Protein AF-A0A536Y5K7-F1 (afdb_monomer_lite)

Sequence (126 aa):
MNHGKPYFFKYVTMEGLQNITSNLSRKWSCPLAFNDPFDAQFDLGFPFTFEAFAPAFLDEQEKMVFDDQEPSCDPSHPLFRLMMLTRQTRHQRSREEFRQFFRSVEVQAIPNLKKAQEIASQTWTD

pLDDT: mean 77.51, std 15.61, range [37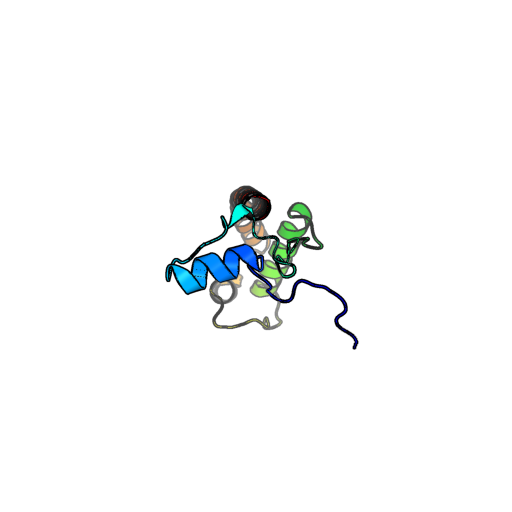.69, 95.44]

Secondary structure (DSSP, 8-state):
-----S---TT--HHHHHHHHHHT---PPPGGG---TT--------SS-HHHHHHHHHHHHHHHHHSSSPP-S-TT-HHHHHHHHHHHTGGGS-HHHHHHHHHHHHHHHHHHHHHHHHHHHHTT--

Foldseek 3Di:
DDPPDPDDDPADDPVRVCVCVVVVDDDDDDPVVDPPPPLPPPDPPDVDDLVRVLVVVLVVLLCCQPPPDPDDDDPVDPVSVVSVVNNVCVVVDDSVRSSVVSVVVSVVVSVVVVVVSVVVNVVSPD

Radius of gyration: 26.65 Å; chains: 1; bounding box: 63×36×66 Å

Structure (mmCIF, N/CA/C/O backbone):
data_AF-A0A536Y5K7-F1
#
_entry.id   AF-A0A536Y5K7-F1
#
loop_
_atom_site.group_PDB
_atom_site.id
_atom_site.type_symbol
_atom_site.label_atom_id
_atom_site.label_alt_id
_atom_site.label_comp_id
_atom_site.label_asym_id
_atom_site.label_entity_id
_atom_site.label_seq_id
_atom_site.pdbx_PDB_ins_code
_atom_site.Cartn_x
_atom_site.Cartn_y
_atom_site.Cartn_z
_atom_site.occupancy
_atom_site.B_iso_or_equiv
_atom_site.auth_seq_id
_atom_site.auth_comp_id
_atom_site.auth_asym_id
_atom_site.auth_atom_id
_atom_site.pdbx_PDB_model_num
ATOM 1 N N . MET A 1 1 ? 11.244 -23.699 -42.584 1.00 42.12 1 MET A N 1
ATOM 2 C CA . MET A 1 1 ? 11.753 -22.348 -42.262 1.00 42.12 1 MET A CA 1
ATOM 3 C C . MET A 1 1 ? 13.155 -22.237 -42.826 1.00 42.12 1 MET A C 1
ATOM 5 O O . MET A 1 1 ? 14.035 -22.951 -42.374 1.00 42.12 1 MET A O 1
ATOM 9 N N . ASN A 1 2 ? 13.331 -21.452 -43.887 1.00 37.69 2 ASN A N 1
ATOM 10 C CA . ASN A 1 2 ? 14.611 -21.314 -44.577 1.00 37.69 2 ASN A CA 1
ATOM 11 C C . ASN A 1 2 ? 15.344 -20.098 -43.983 1.00 37.69 2 ASN A C 1
ATOM 13 O O . ASN A 1 2 ? 14.905 -18.964 -44.170 1.00 37.69 2 ASN A O 1
ATOM 17 N N . HIS A 1 3 ? 16.396 -20.326 -43.194 1.00 43.97 3 HIS A N 1
ATOM 18 C CA . HIS A 1 3 ? 17.145 -19.274 -42.495 1.00 43.97 3 HIS A CA 1
ATOM 19 C C . HIS A 1 3 ? 18.200 -18.640 -43.417 1.00 43.97 3 HIS A C 1
ATOM 21 O O . HIS A 1 3 ? 19.397 -18.744 -43.178 1.00 43.97 3 HIS A O 1
ATOM 27 N N . GLY A 1 4 ? 17.753 -17.975 -44.486 1.00 46.47 4 GLY A N 1
ATOM 28 C CA . GLY A 1 4 ? 18.598 -17.285 -45.472 1.00 46.47 4 GLY A CA 1
ATOM 29 C C . GLY A 1 4 ? 19.240 -15.983 -44.972 1.00 46.47 4 GLY A C 1
ATOM 30 O O . GLY A 1 4 ? 19.212 -14.982 -45.681 1.00 46.47 4 GLY A O 1
ATOM 31 N N . LYS A 1 5 ? 19.786 -15.964 -43.750 1.00 53.97 5 LYS A N 1
ATOM 32 C CA . LYS A 1 5 ? 20.625 -14.863 -43.255 1.00 53.97 5 LYS A CA 1
ATOM 33 C C . LYS A 1 5 ? 22.065 -15.369 -43.114 1.00 53.97 5 LYS A C 1
ATOM 35 O O . LYS A 1 5 ? 22.259 -16.410 -42.495 1.00 53.97 5 LYS A O 1
ATOM 40 N N . PRO A 1 6 ? 23.081 -14.640 -43.609 1.00 52.00 6 PRO A N 1
ATOM 41 C CA . PRO A 1 6 ? 24.487 -15.043 -43.486 1.00 52.00 6 PRO A CA 1
ATOM 42 C C . PRO A 1 6 ? 25.038 -14.936 -42.050 1.00 52.00 6 PRO A C 1
ATOM 44 O O . PRO A 1 6 ? 26.213 -15.202 -41.816 1.00 52.00 6 PRO A O 1
ATOM 47 N N . TYR A 1 7 ? 24.204 -14.552 -41.079 1.00 52.38 7 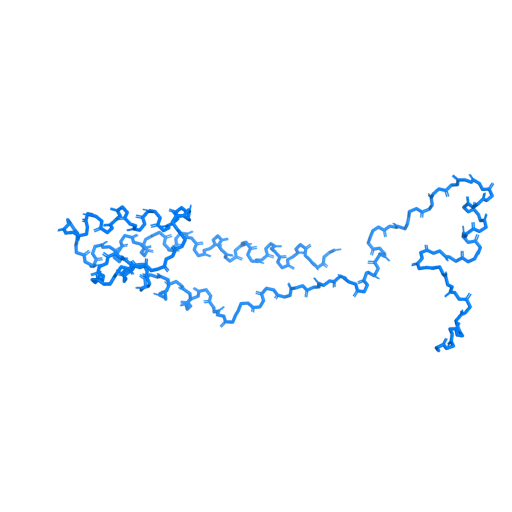TYR A N 1
ATOM 48 C CA . TYR A 1 7 ? 24.575 -14.364 -39.682 1.00 52.38 7 TYR A CA 1
ATOM 49 C C . TYR A 1 7 ? 23.691 -15.262 -38.815 1.00 52.38 7 TYR A C 1
ATOM 51 O O . TYR A 1 7 ? 22.488 -15.024 -38.694 1.00 52.38 7 TYR A O 1
ATOM 59 N N . PHE A 1 8 ? 24.290 -16.289 -38.213 1.00 50.16 8 PHE A N 1
ATOM 60 C CA . PHE A 1 8 ? 23.639 -17.139 -37.213 1.00 50.16 8 PHE A CA 1
ATOM 61 C C . PHE A 1 8 ? 24.455 -17.198 -35.921 1.00 50.16 8 PHE A C 1
ATOM 63 O O . PHE A 1 8 ? 24.677 -18.253 -35.340 1.00 50.16 8 PHE A O 1
ATOM 70 N N . PHE A 1 9 ? 24.905 -16.039 -35.450 1.00 53.25 9 PHE A N 1
ATOM 71 C CA . PHE A 1 9 ? 25.454 -15.914 -34.110 1.00 53.25 9 PHE A CA 1
ATOM 72 C C . PHE A 1 9 ? 24.786 -14.714 -33.472 1.00 53.25 9 PHE A C 1
ATOM 74 O O . PHE A 1 9 ? 25.038 -13.574 -33.848 1.00 53.25 9 PHE A O 1
ATOM 81 N N . LYS A 1 10 ? 23.908 -14.991 -32.509 1.00 59.44 10 LYS A N 1
ATOM 82 C CA . LYS A 1 10 ? 23.108 -14.002 -31.778 1.00 59.44 10 LYS A CA 1
ATOM 83 C C . LYS A 1 10 ? 23.966 -12.903 -31.108 1.00 59.44 10 LYS A C 1
ATOM 85 O O . LYS A 1 10 ? 23.413 -11.910 -30.662 1.00 59.44 10 LYS A O 1
ATOM 90 N N . TYR A 1 11 ? 25.299 -13.058 -31.076 1.00 62.47 11 TYR A N 1
ATOM 91 C CA . TYR A 1 11 ? 26.206 -12.246 -30.265 1.00 62.47 11 TYR A CA 1
ATOM 92 C C . TYR A 1 11 ? 27.565 -11.876 -30.906 1.00 62.47 11 TYR A C 1
ATOM 94 O O . TYR A 1 11 ? 28.350 -11.198 -30.250 1.00 62.47 11 TYR A O 1
ATOM 102 N N . VAL A 1 12 ? 27.901 -12.291 -32.144 1.00 66.12 12 VAL A N 1
ATOM 103 C CA . VAL A 1 12 ? 29.209 -11.941 -32.756 1.00 66.12 12 VAL A CA 1
ATOM 104 C C . VAL A 1 12 ? 29.231 -12.090 -34.290 1.00 66.12 12 VAL A C 1
ATOM 106 O O . VAL A 1 12 ? 28.566 -12.958 -34.843 1.00 66.12 12 VAL A O 1
ATOM 109 N N . THR A 1 13 ? 29.999 -11.260 -35.005 1.00 74.31 13 THR A N 1
ATOM 110 C CA . THR A 1 13 ? 30.266 -11.451 -36.447 1.00 74.31 13 THR A CA 1
ATOM 111 C C . THR A 1 13 ? 31.181 -12.661 -36.687 1.00 74.31 13 THR A C 1
ATOM 113 O O . THR A 1 13 ? 31.880 -13.096 -35.776 1.00 74.31 13 THR A O 1
ATOM 116 N N . MET A 1 14 ? 31.234 -13.200 -37.912 1.00 75.62 14 MET A N 1
ATOM 117 C CA . MET A 1 14 ? 32.130 -14.326 -38.244 1.00 75.62 14 MET A CA 1
ATOM 118 C C . MET A 1 14 ? 33.606 -14.000 -37.962 1.00 75.62 14 MET A C 1
ATOM 120 O O . MET A 1 14 ? 34.319 -14.799 -37.364 1.00 75.62 14 MET A O 1
ATOM 124 N N . GLU A 1 15 ? 34.043 -12.795 -38.327 1.00 75.25 15 GLU A N 1
ATOM 125 C CA . GLU A 1 15 ? 35.385 -12.289 -38.018 1.00 75.25 15 GLU A CA 1
ATOM 126 C C . GLU A 1 15 ? 35.620 -12.193 -36.500 1.00 75.25 15 GLU A C 1
ATOM 128 O O . GLU A 1 15 ? 36.665 -12.588 -35.985 1.00 75.25 15 GLU A O 1
ATOM 133 N N . GLY A 1 16 ? 34.622 -11.719 -35.747 1.00 75.50 16 GLY A N 1
ATOM 134 C CA . GLY A 1 16 ? 34.696 -11.675 -34.290 1.00 75.50 16 GLY A CA 1
ATOM 135 C C . GLY A 1 16 ? 34.765 -13.069 -33.661 1.00 75.50 16 GLY A C 1
ATOM 136 O O . GLY A 1 16 ? 35.516 -13.260 -32.710 1.00 75.50 16 GLY A O 1
ATOM 137 N N . LEU A 1 17 ? 34.042 -14.050 -34.210 1.00 76.06 17 LEU A N 1
ATOM 138 C CA . LEU A 1 17 ? 34.097 -15.441 -33.765 1.00 76.06 17 LEU A CA 1
ATOM 139 C C . LEU A 1 17 ? 35.485 -16.036 -34.004 1.00 76.06 17 LEU A C 1
ATOM 141 O O . LEU A 1 17 ? 36.046 -16.615 -33.080 1.00 76.06 17 LEU A O 1
ATOM 145 N N . GLN A 1 18 ? 36.050 -15.838 -35.199 1.00 79.88 18 GLN A N 1
ATOM 146 C CA . GLN A 1 18 ? 37.410 -16.275 -35.527 1.00 79.88 18 GLN A CA 1
ATOM 147 C C . GLN A 1 18 ? 38.415 -15.712 -34.519 1.00 79.88 18 GLN A C 1
ATOM 149 O O . GLN A 1 18 ? 39.176 -16.469 -33.918 1.00 79.88 18 GLN A O 1
ATOM 154 N N . ASN A 1 19 ? 38.339 -14.411 -34.234 1.00 79.50 19 ASN A N 1
ATOM 155 C CA . ASN A 1 19 ? 39.215 -13.762 -33.262 1.00 79.50 19 ASN A CA 1
ATOM 156 C C . ASN A 1 19 ? 39.041 -14.298 -31.830 1.00 79.50 19 ASN A C 1
ATOM 158 O O . ASN A 1 19 ? 40.040 -14.482 -31.134 1.00 79.50 19 ASN A O 1
ATOM 162 N N . ILE A 1 20 ? 37.810 -14.576 -31.392 1.00 79.31 20 ILE A N 1
ATOM 163 C CA . ILE A 1 20 ? 37.518 -15.171 -30.077 1.00 79.31 20 ILE A CA 1
ATOM 164 C C . ILE A 1 20 ? 38.091 -16.587 -29.987 1.00 79.31 20 ILE A C 1
ATOM 166 O O . ILE A 1 20 ? 38.754 -16.919 -29.006 1.00 79.31 20 ILE A O 1
ATOM 170 N N . THR A 1 21 ? 37.879 -17.419 -31.011 1.00 81.19 21 THR A N 1
ATOM 171 C CA . THR A 1 21 ? 38.343 -18.814 -31.013 1.00 81.19 21 THR A CA 1
ATOM 172 C C . THR A 1 21 ? 39.857 -18.927 -31.127 1.00 81.19 21 THR A C 1
ATOM 174 O O . THR A 1 21 ? 40.451 -19.771 -30.463 1.00 81.19 21 THR A O 1
ATOM 177 N N . SER A 1 22 ? 40.492 -18.062 -31.923 1.00 84.00 22 SER A N 1
ATOM 178 C CA . SER A 1 22 ? 41.942 -18.083 -32.131 1.00 84.00 22 SER A CA 1
ATOM 179 C C . SER A 1 22 ? 42.715 -17.535 -30.937 1.00 84.00 22 SER A C 1
ATOM 181 O O . SER A 1 22 ? 43.813 -18.007 -30.664 1.00 84.00 22 SER A O 1
ATOM 183 N N . ASN A 1 23 ? 42.151 -16.565 -30.213 1.00 82.88 23 ASN A N 1
ATOM 184 C CA . ASN A 1 23 ? 42.837 -15.908 -29.096 1.00 82.88 23 ASN A CA 1
ATOM 185 C C . ASN A 1 23 ? 42.298 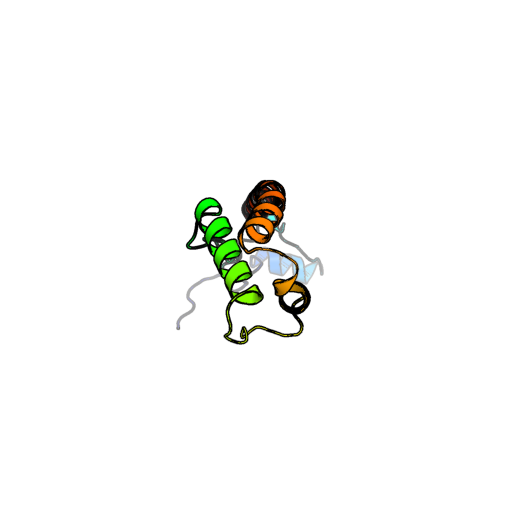-16.316 -27.717 1.00 82.88 23 ASN A C 1
ATOM 187 O O . ASN A 1 23 ? 42.763 -15.787 -26.710 1.00 82.88 23 ASN A O 1
ATOM 191 N N . LEU A 1 24 ? 41.296 -17.206 -27.659 1.00 76.31 24 LEU A N 1
ATOM 192 C CA . LEU A 1 24 ? 40.559 -17.575 -26.438 1.00 76.31 24 LEU A CA 1
ATOM 193 C C . LEU A 1 24 ? 40.074 -16.353 -25.632 1.00 76.31 24 LEU A C 1
ATOM 195 O O . LEU A 1 24 ? 39.947 -16.395 -24.406 1.00 76.31 24 LEU A O 1
ATOM 199 N N . SER A 1 25 ? 39.808 -15.243 -26.320 1.00 71.75 25 SER A N 1
ATOM 200 C CA . SER A 1 25 ? 39.439 -13.973 -25.706 1.00 71.75 25 SER A CA 1
ATOM 201 C C . SER A 1 25 ? 37.921 -13.835 -25.645 1.00 71.75 25 SER A C 1
ATOM 203 O O . SER A 1 25 ? 37.206 -14.215 -26.567 1.00 71.75 25 SER A O 1
ATOM 205 N N . ARG A 1 26 ? 37.388 -13.294 -24.546 1.00 65.12 26 ARG A N 1
ATOM 206 C CA . ARG A 1 26 ? 35.951 -13.000 -24.433 1.00 65.12 26 ARG A CA 1
ATOM 207 C C . ARG A 1 26 ? 35.720 -11.555 -24.841 1.00 65.12 26 ARG A C 1
ATOM 209 O O . ARG A 1 26 ? 36.198 -10.647 -24.166 1.00 65.12 26 ARG A O 1
ATOM 216 N N . LYS A 1 27 ? 34.966 -11.336 -25.917 1.00 63.38 27 LYS A N 1
ATOM 217 C CA . LYS A 1 27 ? 34.452 -10.007 -26.248 1.00 63.38 27 LYS A CA 1
ATOM 218 C C . LYS A 1 27 ? 33.072 -9.859 -25.623 1.00 63.38 27 LYS A C 1
ATOM 220 O O . LYS A 1 27 ? 32.089 -10.357 -26.160 1.00 63.38 27 LYS A O 1
ATOM 225 N N . TRP A 1 28 ? 33.014 -9.196 -24.477 1.00 59.22 28 TRP A N 1
ATOM 226 C CA . TRP A 1 28 ? 31.751 -8.713 -23.933 1.00 59.22 28 TRP A CA 1
ATOM 227 C C . TRP A 1 28 ? 31.371 -7.460 -24.724 1.00 59.22 28 TRP A C 1
ATOM 229 O O . TRP A 1 28 ? 32.148 -6.506 -24.783 1.00 59.22 28 TRP A O 1
ATOM 239 N N . SER A 1 29 ? 30.225 -7.470 -25.401 1.00 61.69 29 SER A N 1
ATOM 240 C CA . SER A 1 29 ? 29.625 -6.225 -25.880 1.00 61.69 29 SER A CA 1
ATOM 241 C C . SER A 1 29 ? 29.266 -5.363 -24.669 1.00 61.69 29 SER A C 1
ATOM 243 O O . SER A 1 29 ? 28.864 -5.899 -23.636 1.00 61.69 29 SER A O 1
ATOM 245 N N . CYS A 1 30 ? 29.424 -4.042 -24.785 1.00 58.59 30 CYS A N 1
ATOM 246 C CA . CYS A 1 30 ? 28.941 -3.118 -23.761 1.00 58.59 30 CYS A CA 1
ATOM 247 C C . CYS A 1 30 ? 27.454 -3.418 -23.488 1.00 58.59 30 CYS A C 1
ATOM 249 O O . CYS A 1 30 ? 26.702 -3.494 -24.464 1.00 58.59 30 CYS A O 1
ATOM 251 N N . PRO A 1 31 ? 27.024 -3.587 -22.224 1.00 57.94 31 PRO A N 1
ATOM 252 C CA . PRO A 1 31 ? 25.619 -3.811 -21.888 1.00 57.94 31 PRO A CA 1
ATOM 253 C C . PRO A 1 31 ? 24.682 -2.752 -22.487 1.00 57.94 31 PRO A C 1
ATOM 255 O O . PRO A 1 31 ? 23.599 -3.090 -22.928 1.00 57.94 31 PRO A O 1
ATOM 258 N N . LEU A 1 32 ? 25.142 -1.506 -22.638 1.00 56.81 32 LEU A N 1
ATOM 259 C CA . LEU A 1 32 ? 24.369 -0.412 -23.251 1.00 56.81 32 LEU A CA 1
ATOM 260 C C . LEU A 1 32 ? 24.149 -0.563 -24.770 1.00 56.81 32 LEU A C 1
ATOM 262 O O . LEU A 1 32 ? 23.326 0.127 -25.355 1.00 56.81 32 LEU A O 1
ATOM 266 N N . ALA A 1 33 ? 24.906 -1.436 -25.441 1.00 57.25 33 ALA A N 1
ATOM 267 C CA . ALA A 1 33 ? 24.703 -1.765 -26.856 1.00 57.25 33 ALA A CA 1
ATOM 268 C C . ALA A 1 33 ? 23.865 -3.047 -27.036 1.00 57.25 33 ALA A C 1
ATOM 270 O O . ALA A 1 33 ? 23.733 -3.556 -28.153 1.00 57.25 33 ALA A O 1
ATOM 271 N N . PHE A 1 34 ? 23.351 -3.605 -25.937 1.00 58.97 34 PHE A N 1
ATOM 272 C CA . PHE A 1 34 ? 22.556 -4.821 -25.916 1.00 58.97 34 PHE A CA 1
ATOM 273 C C . PHE A 1 34 ? 21.096 -4.477 -26.208 1.00 58.97 34 PHE A C 1
ATOM 275 O O . PHE A 1 34 ? 20.345 -4.088 -25.328 1.00 58.97 34 PHE A O 1
ATOM 282 N N . ASN A 1 35 ? 20.694 -4.608 -27.468 1.00 54.72 35 ASN A N 1
ATOM 283 C CA . ASN A 1 35 ? 19.291 -4.495 -27.849 1.00 54.72 35 ASN A CA 1
ATOM 284 C C . ASN A 1 35 ? 18.621 -5.855 -27.593 1.00 54.72 35 ASN A C 1
ATOM 286 O O . ASN A 1 35 ? 18.593 -6.707 -28.490 1.00 54.72 35 ASN A O 1
ATOM 290 N N . ASP A 1 36 ? 18.210 -6.116 -26.348 1.00 62.00 36 ASP A N 1
ATOM 291 C CA . ASP A 1 36 ? 17.483 -7.342 -26.024 1.00 62.00 36 ASP A CA 1
ATOM 292 C C . ASP A 1 36 ? 16.070 -7.253 -26.624 1.00 62.00 36 ASP A C 1
ATOM 294 O O . ASP A 1 36 ? 15.289 -6.394 -26.226 1.00 62.00 36 ASP A O 1
ATOM 298 N N . PRO A 1 37 ? 15.663 -8.126 -27.564 1.00 56.81 37 PRO A N 1
ATOM 299 C CA . PRO A 1 37 ? 14.264 -8.184 -27.991 1.00 56.81 37 PRO A CA 1
ATOM 300 C C . PRO A 1 37 ? 13.315 -8.634 -26.864 1.00 56.81 37 PRO A C 1
ATOM 302 O O . PRO A 1 37 ? 12.101 -8.638 -27.064 1.00 56.81 37 PRO A O 1
ATOM 305 N N . PHE A 1 38 ? 13.861 -9.050 -25.715 1.00 56.81 38 PHE A N 1
ATOM 306 C CA . PHE A 1 38 ? 13.151 -9.316 -24.467 1.00 56.81 38 PHE A CA 1
ATOM 307 C C . PHE A 1 38 ? 13.345 -8.215 -23.419 1.00 56.81 38 PHE A C 1
ATOM 309 O O . PHE A 1 38 ? 12.960 -8.439 -22.270 1.00 56.81 38 PHE A O 1
ATOM 316 N N . ASP A 1 39 ? 13.896 -7.052 -23.794 1.00 57.78 39 ASP A N 1
ATOM 317 C CA . ASP A 1 39 ? 13.867 -5.846 -22.965 1.00 57.78 39 ASP A CA 1
ATOM 318 C C . ASP A 1 39 ? 12.414 -5.372 -22.901 1.00 57.78 39 ASP A C 1
ATOM 320 O O . ASP A 1 39 ? 11.930 -4.526 -23.655 1.00 57.78 39 ASP A O 1
ATOM 324 N N . ALA A 1 40 ? 11.642 -6.074 -22.083 1.00 56.06 40 ALA A N 1
ATOM 325 C CA . ALA A 1 40 ? 10.263 -5.759 -21.844 1.00 56.06 40 ALA A CA 1
ATOM 326 C C . ALA A 1 40 ? 10.271 -4.484 -21.009 1.00 56.06 40 ALA A C 1
ATOM 328 O O . ALA A 1 40 ? 10.379 -4.513 -19.786 1.00 56.06 40 ALA A O 1
ATOM 329 N N . GLN A 1 41 ? 10.171 -3.353 -21.701 1.00 57.28 41 GLN A N 1
ATOM 330 C CA . GLN A 1 41 ? 9.734 -2.098 -21.120 1.00 57.28 41 GLN A CA 1
ATOM 331 C C . GLN A 1 41 ? 8.323 -2.332 -20.575 1.00 57.28 41 GLN A C 1
ATOM 333 O O . GLN A 1 41 ? 7.325 -2.193 -21.283 1.00 57.28 41 GLN A O 1
ATOM 338 N N . PHE A 1 42 ? 8.230 -2.796 -19.332 1.00 59.59 42 PHE A N 1
ATOM 339 C CA . PHE A 1 42 ? 6.955 -2.890 -18.648 1.00 59.59 42 PHE A CA 1
ATOM 340 C C . PHE A 1 42 ? 6.577 -1.468 -18.259 1.00 59.59 42 PHE A C 1
ATOM 342 O O . PHE A 1 42 ? 7.083 -0.923 -17.278 1.00 59.59 42 PHE A O 1
ATOM 349 N N . ASP A 1 43 ? 5.699 -0.856 -19.046 1.00 61.69 43 ASP A N 1
ATOM 350 C CA . ASP A 1 43 ? 5.003 0.332 -18.590 1.00 61.69 43 ASP A CA 1
ATOM 351 C C . ASP A 1 43 ? 4.210 -0.062 -17.337 1.00 61.69 43 ASP A C 1
ATOM 353 O O . ASP A 1 43 ? 3.297 -0.893 -17.394 1.00 61.69 43 ASP A O 1
ATOM 357 N N . LEU A 1 44 ? 4.565 0.520 -16.189 1.00 62.12 44 LEU A N 1
ATOM 358 C CA . LEU A 1 44 ? 3.773 0.461 -14.958 1.00 62.12 44 LEU A CA 1
ATOM 359 C C . LEU A 1 44 ? 2.537 1.361 -15.108 1.00 62.12 44 LEU A C 1
ATOM 361 O O . LEU A 1 44 ? 2.230 2.167 -14.226 1.00 62.12 44 LEU A O 1
ATOM 365 N N . GLY A 1 45 ? 1.852 1.243 -16.247 1.00 64.25 45 GLY A N 1
ATOM 366 C CA . GLY A 1 45 ? 0.631 1.936 -16.606 1.00 64.25 45 GLY A CA 1
ATOM 367 C C . GLY A 1 45 ? -0.491 1.447 -15.710 1.00 64.25 45 GLY A C 1
ATOM 368 O O . GLY A 1 45 ? -1.333 0.642 -16.107 1.00 64.25 45 GLY A O 1
ATOM 369 N N . PHE A 1 46 ? -0.475 1.898 -14.459 1.00 71.00 46 PHE A N 1
ATOM 370 C CA . PHE A 1 46 ? -1.560 1.665 -13.535 1.00 71.00 46 PHE A CA 1
ATOM 371 C C . PHE A 1 46 ? -2.822 2.281 -14.148 1.00 71.00 46 PHE A C 1
ATOM 373 O O . PHE A 1 46 ? -2.813 3.462 -14.504 1.00 71.00 46 PHE A O 1
ATOM 380 N N . PRO A 1 47 ? -3.931 1.531 -14.266 1.00 81.38 47 PRO A N 1
ATOM 381 C CA . PRO A 1 47 ? -5.177 2.040 -14.838 1.00 81.38 47 PRO A CA 1
ATOM 382 C C . PRO A 1 47 ? -5.916 2.973 -13.859 1.00 81.38 47 PRO A C 1
ATOM 384 O O . PRO A 1 47 ? -7.142 3.053 -13.866 1.00 81.38 47 PRO A O 1
ATOM 387 N N . PHE A 1 48 ? -5.184 3.641 -12.967 1.00 82.19 48 PHE A N 1
ATOM 388 C CA . PHE A 1 48 ? -5.693 4.548 -11.955 1.00 82.19 48 PHE A CA 1
ATOM 389 C C . PHE A 1 48 ? -4.695 5.683 -11.716 1.00 82.19 48 PHE A C 1
ATOM 391 O O . PHE A 1 48 ? -3.487 5.525 -11.883 1.00 82.19 48 PHE A O 1
ATOM 398 N N . THR A 1 49 ? -5.206 6.831 -11.282 1.00 82.62 49 THR A N 1
ATOM 399 C CA . THR A 1 49 ? -4.376 7.939 -10.802 1.00 82.62 49 THR A CA 1
ATOM 400 C C . THR A 1 49 ? -4.158 7.808 -9.298 1.00 82.62 49 THR A C 1
ATOM 402 O O . THR A 1 49 ? -5.012 7.275 -8.583 1.00 82.62 49 THR A O 1
ATOM 405 N N . PHE A 1 50 ? -3.040 8.314 -8.777 1.00 79.75 50 PHE A N 1
ATOM 406 C CA . PHE A 1 50 ? -2.804 8.306 -7.328 1.00 79.75 50 PHE A CA 1
ATOM 407 C C . PHE A 1 50 ? -3.855 9.112 -6.558 1.00 79.75 50 PHE A C 1
ATOM 409 O O . PHE A 1 50 ? -4.197 8.770 -5.428 1.00 79.75 50 PHE A O 1
ATOM 416 N N . GLU A 1 51 ? -4.402 10.151 -7.185 1.00 81.50 51 GLU A N 1
ATOM 417 C CA . GLU A 1 51 ? -5.488 10.967 -6.650 1.00 81.50 51 GLU A CA 1
ATOM 418 C C . GLU A 1 51 ? -6.786 10.164 -6.491 1.00 81.50 51 GLU A C 1
ATOM 420 O O . GLU A 1 51 ? -7.524 10.394 -5.537 1.00 81.50 51 GLU A O 1
ATOM 425 N N . ALA A 1 52 ? -7.058 9.214 -7.394 1.00 85.69 52 ALA A N 1
ATOM 426 C CA . ALA A 1 52 ? -8.201 8.306 -7.287 1.00 85.69 52 ALA A CA 1
ATOM 427 C C . ALA A 1 52 ? -7.920 7.117 -6.354 1.00 85.69 52 ALA A C 1
ATOM 429 O O . ALA A 1 52 ? -8.838 6.598 -5.721 1.00 85.69 52 ALA A O 1
ATOM 430 N N . PHE A 1 53 ? -6.656 6.699 -6.244 1.00 85.31 53 PHE A N 1
ATOM 431 C CA . PHE A 1 53 ? -6.246 5.570 -5.414 1.00 85.31 53 PHE A CA 1
ATOM 432 C C . PHE A 1 53 ? -6.450 5.830 -3.921 1.00 85.31 53 PHE A C 1
ATOM 434 O O . PHE A 1 53 ? -7.055 5.004 -3.248 1.00 85.31 53 PHE A O 1
ATOM 441 N N . ALA A 1 54 ? -5.978 6.969 -3.403 1.00 84.94 54 ALA A N 1
ATOM 442 C CA . ALA A 1 54 ? -6.051 7.279 -1.973 1.00 84.94 54 ALA A CA 1
ATOM 443 C C . ALA A 1 54 ? -7.480 7.193 -1.389 1.00 84.94 54 ALA A C 1
ATOM 445 O O . ALA A 1 54 ? -7.686 6.413 -0.461 1.00 84.94 54 ALA A O 1
ATOM 446 N N . PRO A 1 55 ? -8.503 7.882 -1.940 1.00 88.00 55 PRO A N 1
ATOM 447 C CA . PRO A 1 55 ? -9.856 7.778 -1.396 1.00 88.00 55 PRO A CA 1
ATOM 448 C C . PRO A 1 55 ? -10.427 6.357 -1.505 1.00 88.00 55 PRO A C 1
ATOM 450 O O . PRO A 1 55 ? -11.064 5.894 -0.563 1.00 88.00 55 PRO A O 1
ATOM 453 N N . ALA A 1 56 ? -10.162 5.642 -2.604 1.00 90.00 56 ALA A N 1
ATOM 454 C CA . ALA A 1 56 ? -10.618 4.262 -2.770 1.00 90.00 56 ALA A CA 1
ATOM 455 C C . ALA A 1 56 ? -9.959 3.311 -1.758 1.00 90.00 56 ALA A C 1
ATOM 457 O O . ALA A 1 56 ? -10.609 2.415 -1.220 1.00 90.00 56 ALA A O 1
ATOM 458 N N . PHE A 1 57 ? -8.675 3.523 -1.472 1.00 89.31 57 PHE A N 1
ATOM 459 C CA . PHE A 1 57 ? -7.927 2.747 -0.496 1.00 89.31 57 PHE A CA 1
ATOM 460 C C . PHE A 1 57 ? -8.429 3.000 0.929 1.00 89.31 57 PHE A C 1
ATOM 462 O O . PHE A 1 57 ? -8.646 2.042 1.670 1.00 89.31 57 PHE A O 1
ATOM 469 N N . LEU A 1 58 ? -8.690 4.260 1.290 1.00 91.38 58 LEU A N 1
ATOM 470 C CA . LEU A 1 58 ? -9.283 4.616 2.578 1.00 91.38 58 LEU A CA 1
ATOM 471 C C . LEU A 1 58 ? -10.668 3.991 2.769 1.00 91.38 58 LEU A C 1
ATOM 473 O O . LEU A 1 58 ? -10.967 3.467 3.842 1.00 91.38 58 LEU A O 1
ATOM 477 N N . ASP A 1 59 ? -11.511 4.038 1.739 1.00 93.00 59 ASP A N 1
ATOM 478 C CA . ASP A 1 59 ? -12.850 3.453 1.797 1.00 93.00 59 ASP A CA 1
ATOM 479 C C . ASP A 1 59 ? -12.784 1.935 2.009 1.00 93.00 59 ASP A C 1
ATOM 481 O O . ASP A 1 59 ? -13.565 1.381 2.786 1.00 93.00 59 ASP A O 1
ATOM 485 N N . GLU A 1 60 ? -11.821 1.259 1.382 1.00 92.88 60 GLU A N 1
ATOM 486 C CA . GLU A 1 60 ? -11.616 -0.175 1.577 1.00 92.88 60 GLU A CA 1
ATOM 487 C C . GLU A 1 60 ? -11.079 -0.503 2.979 1.00 92.88 60 GLU A C 1
ATOM 489 O O . GLU A 1 60 ? -11.544 -1.444 3.622 1.00 92.88 60 GLU A O 1
ATOM 494 N N . GLN A 1 61 ? -10.158 0.305 3.510 1.00 92.88 61 GLN A N 1
ATOM 495 C CA . GLN A 1 61 ? -9.689 0.175 4.894 1.00 92.88 61 GLN A CA 1
ATOM 496 C C . GLN A 1 61 ? -10.814 0.384 5.910 1.00 92.88 61 GLN A C 1
ATOM 498 O O . GLN A 1 61 ? -10.929 -0.380 6.870 1.00 92.88 61 GLN A O 1
ATOM 503 N N . GLU A 1 62 ? -11.666 1.389 5.700 1.00 94.88 62 GLU A N 1
ATOM 504 C CA . GLU A 1 62 ? -12.811 1.629 6.573 1.00 94.88 62 GLU A CA 1
ATOM 505 C C . GLU A 1 62 ? -13.761 0.428 6.563 1.00 94.88 62 GLU A C 1
ATOM 507 O O . GLU A 1 62 ? -14.168 -0.028 7.633 1.00 94.88 62 GLU A O 1
ATOM 512 N N . LYS A 1 63 ? -14.071 -0.132 5.386 1.00 94.25 63 LYS A N 1
ATOM 513 C CA . LYS A 1 63 ? -14.892 -1.349 5.282 1.00 94.25 63 LYS A CA 1
ATOM 514 C C . LYS A 1 63 ? -14.261 -2.514 6.034 1.00 94.25 63 LYS A C 1
ATOM 516 O O . LYS A 1 63 ? -14.928 -3.136 6.859 1.00 94.25 63 LYS A O 1
ATOM 521 N N . MET A 1 64 ? -12.964 -2.760 5.836 1.00 94.31 64 MET A N 1
ATOM 522 C CA . MET A 1 64 ? -12.252 -3.829 6.544 1.00 94.31 64 MET A CA 1
ATOM 523 C C . MET A 1 64 ? -12.380 -3.714 8.069 1.00 94.31 64 MET A C 1
ATOM 525 O O . MET A 1 64 ? -12.464 -4.725 8.767 1.00 94.31 64 MET A O 1
ATOM 529 N N . VAL A 1 65 ? -12.414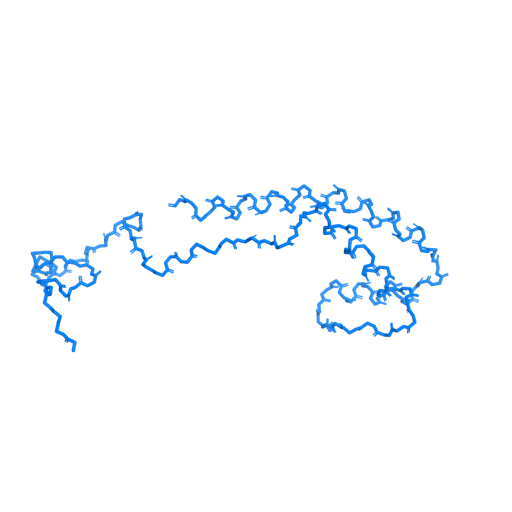 -2.497 8.609 1.00 95.19 65 VAL A N 1
ATOM 530 C CA . VAL A 1 65 ? -12.481 -2.261 10.057 1.00 95.19 65 VAL A CA 1
ATOM 531 C C . VAL A 1 65 ? -13.920 -2.246 10.580 1.00 95.19 65 VAL A C 1
ATOM 533 O O . VAL A 1 65 ? -14.207 -2.863 11.608 1.00 95.19 65 VAL A O 1
ATOM 536 N N . PHE A 1 66 ? -14.837 -1.560 9.902 1.00 95.44 66 PHE A N 1
ATOM 537 C CA . PHE A 1 66 ? -16.154 -1.223 10.452 1.00 95.44 66 PHE A CA 1
ATOM 538 C C . PHE A 1 66 ? -17.326 -1.978 9.842 1.00 95.44 66 PHE A C 1
ATOM 540 O O . PHE A 1 66 ? -18.417 -1.901 10.406 1.00 95.44 66 PHE A O 1
ATOM 547 N N . ASP A 1 67 ? -17.145 -2.666 8.718 1.00 94.81 67 ASP A N 1
ATOM 548 C CA . ASP A 1 67 ? -18.215 -3.482 8.151 1.00 94.81 67 ASP A CA 1
ATOM 549 C C . ASP A 1 67 ? -18.403 -4.764 8.971 1.00 94.81 67 ASP A C 1
ATOM 551 O O . ASP A 1 67 ? -17.486 -5.209 9.665 1.00 94.81 67 ASP A O 1
ATOM 555 N N . ASP A 1 68 ? -19.578 -5.376 8.931 1.00 92.81 68 ASP A N 1
ATOM 556 C CA . ASP A 1 68 ? -19.841 -6.608 9.686 1.00 92.81 68 ASP A CA 1
ATOM 557 C C . ASP A 1 68 ? -19.351 -7.858 8.956 1.00 92.81 68 ASP A C 1
ATOM 559 O O . ASP A 1 68 ? -19.070 -8.875 9.591 1.00 92.81 68 ASP A O 1
ATOM 563 N N . GLN A 1 69 ? -19.160 -7.765 7.641 1.00 93.94 69 GLN A N 1
ATOM 564 C CA . GLN A 1 69 ? -18.561 -8.839 6.860 1.00 93.94 69 GLN A CA 1
ATOM 565 C C . GLN A 1 69 ? -17.090 -9.041 7.232 1.00 93.94 69 GLN A C 1
ATOM 567 O O . GLN A 1 69 ? -16.339 -8.080 7.412 1.00 93.94 69 GLN A O 1
ATOM 572 N N . GLU A 1 70 ? -16.686 -10.307 7.358 1.00 90.44 70 GLU A N 1
ATOM 573 C CA . GLU A 1 70 ? -15.290 -10.656 7.605 1.00 90.44 70 GLU A CA 1
ATOM 574 C C . GLU A 1 70 ? -14.477 -10.417 6.325 1.00 90.44 70 GLU A C 1
ATOM 576 O O . GLU A 1 70 ? -14.822 -10.977 5.278 1.00 90.44 70 GLU A O 1
ATOM 581 N N . PRO A 1 71 ? -13.418 -9.593 6.362 1.00 92.12 71 PRO A N 1
ATOM 582 C CA . PRO A 1 71 ? -12.695 -9.259 5.145 1.00 92.12 71 PRO A CA 1
ATOM 583 C C . PRO A 1 71 ? -11.871 -10.444 4.628 1.00 92.12 71 PRO A C 1
ATOM 585 O O . PRO A 1 71 ? -11.131 -11.079 5.379 1.00 92.12 71 PRO A O 1
ATOM 588 N N . SER A 1 72 ? -11.943 -10.718 3.325 1.00 88.50 72 SER A N 1
ATOM 589 C CA . SER A 1 72 ? -11.138 -11.762 2.687 1.00 88.50 72 SER A CA 1
ATOM 590 C C . SER A 1 72 ? -9.817 -11.189 2.171 1.00 88.50 72 SER A C 1
ATOM 592 O O . SER A 1 72 ? -9.785 -10.511 1.144 1.00 88.50 72 SER A O 1
ATOM 594 N N . CYS A 1 73 ? -8.716 -11.468 2.862 1.00 90.50 73 CYS A N 1
ATOM 595 C CA . CYS A 1 73 ? -7.370 -11.115 2.413 1.00 90.50 73 CYS A CA 1
ATOM 596 C C . CYS A 1 73 ? -6.358 -12.157 2.901 1.00 90.50 73 CYS A C 1
ATOM 598 O O . CYS A 1 73 ? -6.694 -13.026 3.705 1.00 90.50 73 CYS A O 1
ATOM 600 N N . ASP A 1 74 ? -5.116 -12.061 2.431 1.00 91.12 74 ASP A N 1
ATOM 601 C CA . ASP A 1 74 ? -4.020 -12.899 2.910 1.00 91.12 74 ASP A CA 1
ATOM 602 C C . ASP A 1 74 ? -3.695 -12.581 4.388 1.00 91.12 74 ASP A C 1
ATOM 604 O O . ASP A 1 74 ? -3.222 -11.477 4.689 1.00 91.12 74 ASP A O 1
ATOM 608 N N . PRO A 1 75 ? -3.870 -13.542 5.320 1.00 89.56 75 PRO A N 1
ATOM 609 C CA . PRO A 1 75 ? -3.547 -13.364 6.736 1.00 89.56 75 PRO A CA 1
ATOM 610 C C . PRO A 1 75 ? -2.071 -13.044 7.007 1.00 89.56 75 PRO A C 1
ATOM 612 O O . PRO A 1 75 ? -1.737 -12.508 8.068 1.00 89.56 75 PRO A O 1
ATOM 615 N N . SER A 1 76 ? -1.174 -13.381 6.076 1.00 92.62 76 SER A N 1
ATOM 616 C CA . SER A 1 76 ? 0.258 -13.115 6.198 1.00 92.62 76 SER A CA 1
ATOM 617 C C . SER A 1 76 ? 0.616 -11.650 5.913 1.00 92.62 76 SER A C 1
ATOM 619 O O . SER A 1 76 ? 1.647 -11.160 6.390 1.00 92.62 76 SER A O 1
ATOM 621 N N . HIS A 1 77 ? -0.261 -10.918 5.214 1.00 92.06 77 HIS A N 1
ATOM 622 C CA . HIS A 1 77 ? 0.014 -9.559 4.774 1.00 92.06 77 HIS A CA 1
ATOM 623 C C . HIS A 1 77 ? 0.068 -8.579 5.968 1.00 92.06 77 HIS A C 1
ATOM 625 O O . HIS A 1 77 ? -0.905 -8.457 6.723 1.00 92.06 77 HIS A O 1
ATOM 631 N N . PRO A 1 78 ? 1.165 -7.817 6.164 1.00 92.12 78 PRO A N 1
ATOM 632 C CA . PRO A 1 78 ? 1.324 -6.939 7.326 1.00 92.12 78 PRO A CA 1
ATOM 633 C C . PRO A 1 78 ? 0.209 -5.901 7.491 1.00 92.12 78 PRO A C 1
ATOM 635 O O . PRO A 1 78 ? -0.290 -5.723 8.602 1.00 92.12 78 PRO A O 1
ATOM 638 N N . LEU A 1 79 ? -0.220 -5.259 6.395 1.00 89.50 79 LEU A N 1
ATOM 639 C CA . LEU A 1 79 ? -1.322 -4.288 6.444 1.00 89.50 79 LEU A CA 1
ATOM 640 C C . LEU A 1 79 ? -2.642 -4.944 6.845 1.00 89.50 79 LEU A C 1
ATOM 642 O O . LEU A 1 79 ? -3.400 -4.355 7.607 1.00 89.50 79 LEU A O 1
ATOM 646 N N . PHE A 1 80 ? -2.900 -6.172 6.390 1.00 93.88 80 PHE A N 1
ATOM 647 C CA . PHE A 1 80 ? -4.131 -6.872 6.731 1.00 93.88 80 PHE A CA 1
ATOM 648 C C . PHE A 1 80 ? -4.188 -7.172 8.230 1.00 93.88 80 PHE A C 1
ATOM 650 O O . PHE A 1 80 ? -5.177 -6.857 8.889 1.00 93.88 80 PHE A O 1
ATOM 657 N N . ARG A 1 81 ? -3.085 -7.664 8.810 1.00 93.69 81 ARG A N 1
ATOM 658 C CA . ARG A 1 81 ? -2.987 -7.878 10.263 1.00 93.69 81 ARG A CA 1
ATOM 659 C C . ARG A 1 81 ? -3.213 -6.592 11.056 1.00 93.69 81 ARG A C 1
ATOM 661 O O . ARG A 1 81 ? -3.920 -6.619 12.059 1.00 93.69 81 ARG A O 1
ATOM 668 N N . LE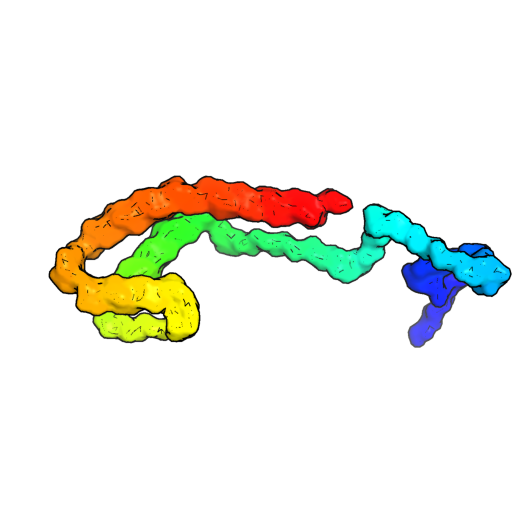U A 1 82 ? -2.664 -5.464 10.598 1.00 92.19 82 LEU A N 1
ATOM 669 C CA . LEU A 1 82 ? -2.904 -4.162 11.224 1.00 92.19 82 LEU A CA 1
ATOM 670 C C . LEU A 1 82 ? -4.385 -3.757 11.155 1.00 92.19 82 LEU A C 1
ATOM 672 O O . LEU A 1 82 ? -4.934 -3.269 12.146 1.00 92.19 82 LEU A O 1
ATOM 676 N N . MET A 1 83 ? -5.049 -3.989 10.019 1.00 94.06 83 MET A N 1
ATOM 677 C CA . MET A 1 83 ? -6.483 -3.716 9.880 1.00 94.06 83 MET A CA 1
ATOM 678 C C . MET A 1 83 ? -7.310 -4.605 10.812 1.00 94.06 83 MET A C 1
ATOM 680 O O . MET A 1 83 ? -8.222 -4.107 11.465 1.00 94.06 83 MET A O 1
ATOM 684 N N . MET A 1 84 ? -6.947 -5.880 10.976 1.00 94.88 84 MET A N 1
ATOM 685 C CA . MET A 1 84 ? -7.640 -6.791 11.896 1.00 94.88 84 MET A CA 1
ATOM 686 C C . MET A 1 84 ? -7.459 -6.396 13.367 1.00 94.88 84 MET A C 1
ATOM 688 O O . MET A 1 84 ? -8.418 -6.431 14.136 1.00 94.88 84 MET A O 1
ATOM 692 N N . LEU A 1 85 ? -6.266 -5.942 13.766 1.00 93.00 85 LEU A N 1
ATOM 693 C CA . LEU A 1 85 ? -6.050 -5.374 15.104 1.00 93.00 85 LEU A CA 1
ATOM 694 C C . LEU A 1 85 ? -6.900 -4.116 15.325 1.00 93.00 85 LEU A C 1
ATOM 696 O O . LEU A 1 85 ? -7.477 -3.930 16.394 1.00 93.00 85 LEU A O 1
ATOM 700 N N . THR A 1 86 ? -7.023 -3.272 14.299 1.00 92.94 86 THR A N 1
ATOM 701 C CA . THR A 1 86 ? -7.864 -2.067 14.359 1.00 92.94 86 THR A CA 1
ATOM 702 C C . THR A 1 86 ? -9.354 -2.424 14.436 1.00 92.94 86 THR A C 1
ATOM 704 O O . THR A 1 86 ? -10.105 -1.807 15.188 1.00 92.94 86 THR A O 1
ATOM 707 N N . ARG A 1 87 ? -9.785 -3.476 13.728 1.00 95.00 87 ARG A N 1
ATOM 708 C CA . ARG A 1 87 ? -11.146 -4.036 13.784 1.00 95.00 87 ARG A CA 1
ATOM 709 C C . ARG A 1 87 ? -11.513 -4.510 15.192 1.00 95.00 87 ARG A C 1
ATOM 711 O O . ARG A 1 87 ? -12.623 -4.245 15.646 1.00 95.00 87 ARG A O 1
ATOM 718 N N . GLN A 1 88 ? -10.586 -5.133 15.924 1.00 94.00 88 GLN A N 1
ATOM 719 C CA . GLN A 1 88 ? -10.817 -5.576 17.312 1.00 94.00 88 GLN A CA 1
ATOM 720 C C . GLN A 1 88 ? -11.130 -4.412 18.265 1.00 94.00 88 GLN A C 1
ATOM 722 O O . GLN A 1 88 ? -11.919 -4.559 19.200 1.00 94.00 88 GLN A O 1
ATOM 727 N N . THR A 1 89 ? -10.557 -3.235 18.012 1.00 93.00 89 THR A N 1
ATOM 728 C CA . THR A 1 89 ? -10.758 -2.023 18.818 1.00 93.00 89 THR A CA 1
ATOM 729 C C . THR A 1 89 ? -11.711 -1.018 18.169 1.00 93.00 89 THR A C 1
ATOM 731 O O . THR A 1 89 ? -11.839 0.103 18.657 1.00 93.00 89 THR A O 1
ATOM 734 N N . ARG A 1 90 ? -12.460 -1.413 17.124 1.00 92.38 90 ARG A N 1
ATOM 735 C CA . ARG A 1 90 ? -13.343 -0.518 16.345 1.00 92.38 90 ARG A CA 1
ATOM 736 C C . ARG A 1 90 ? -14.424 0.192 17.160 1.00 92.38 90 ARG A C 1
ATOM 738 O O . ARG A 1 90 ? -14.910 1.234 16.757 1.00 92.38 90 ARG A O 1
ATOM 745 N N . HIS A 1 91 ? -14.803 -0.361 18.308 1.00 92.94 91 HIS A N 1
ATOM 746 C CA . HIS A 1 91 ? -15.781 0.238 19.219 1.00 92.94 91 HIS A CA 1
ATOM 747 C C . HIS A 1 91 ? -15.219 1.433 20.009 1.00 92.94 91 HIS A C 1
ATOM 749 O O . HIS A 1 91 ? -15.984 2.186 20.601 1.00 92.94 91 HIS A O 1
ATOM 755 N N . GLN A 1 92 ? -13.894 1.600 20.045 1.00 93.38 92 GLN A N 1
ATOM 756 C CA . GLN A 1 92 ? -13.217 2.653 20.808 1.00 93.38 92 GLN A CA 1
ATOM 757 C C . GLN A 1 92 ? -13.087 3.963 20.027 1.00 93.38 92 GLN A C 1
ATOM 759 O O . GLN A 1 92 ? -12.654 4.962 20.597 1.00 93.38 92 GLN A O 1
ATOM 764 N N . ARG A 1 93 ? -13.390 3.956 18.724 1.00 90.00 93 ARG A N 1
ATOM 765 C CA . ARG A 1 93 ? -13.235 5.109 17.832 1.00 90.00 93 ARG A CA 1
ATOM 766 C C . ARG A 1 93 ? -14.391 5.172 16.848 1.00 90.00 93 ARG A C 1
ATOM 768 O O . ARG A 1 93 ? -14.872 4.150 16.370 1.00 90.00 93 ARG A O 1
ATOM 775 N N . SER A 1 94 ? -14.812 6.380 16.516 1.00 93.81 94 SER A N 1
ATOM 776 C CA . SER A 1 94 ? -15.759 6.616 15.434 1.00 93.81 94 SER A CA 1
ATOM 777 C C . SER A 1 94 ? -15.106 6.410 14.060 1.00 93.81 94 SER A C 1
ATOM 779 O O . SER A 1 94 ? -13.886 6.505 13.896 1.00 93.81 94 SER A O 1
ATOM 781 N N . ARG A 1 95 ? -15.941 6.169 13.041 1.00 93.38 95 ARG A N 1
ATOM 782 C CA . ARG A 1 95 ? -15.510 6.115 11.633 1.00 93.38 95 ARG A CA 1
ATOM 783 C C . ARG A 1 95 ? -14.826 7.412 11.191 1.00 93.38 95 ARG A C 1
ATOM 785 O O . ARG A 1 95 ? -13.848 7.371 10.456 1.00 93.38 95 ARG A O 1
ATOM 792 N N . GLU A 1 96 ? -15.302 8.555 11.678 1.00 93.62 96 GLU A N 1
ATOM 793 C CA . GLU A 1 96 ? -14.735 9.860 11.334 1.00 93.62 96 GLU A CA 1
ATOM 794 C C . GLU A 1 96 ? -13.324 10.040 11.912 1.00 93.62 96 GLU A C 1
ATOM 796 O O . GLU A 1 96 ? -12.407 10.420 11.186 1.00 93.62 96 GLU A O 1
ATOM 801 N N . GLU A 1 97 ? -13.107 9.679 13.181 1.00 92.62 97 GLU A N 1
ATOM 802 C CA . GLU A 1 97 ? -11.769 9.709 13.795 1.00 92.62 97 GLU A CA 1
ATOM 803 C C . GLU A 1 97 ? -10.789 8.779 13.067 1.00 92.62 97 GLU A C 1
ATOM 805 O O . GLU A 1 97 ? -9.622 9.126 12.873 1.00 92.62 97 GLU A O 1
ATOM 810 N N . PHE A 1 98 ? -11.263 7.611 12.617 1.00 93.00 98 PHE A N 1
ATOM 811 C CA . PHE A 1 98 ? -10.478 6.708 11.778 1.00 93.00 98 PHE A CA 1
ATOM 812 C C . PHE A 1 98 ? -10.086 7.370 10.450 1.00 93.00 98 PHE A C 1
ATOM 814 O O . PHE A 1 98 ? -8.901 7.405 10.110 1.00 93.00 98 PHE A O 1
ATOM 821 N N . ARG A 1 99 ? -11.051 7.949 9.722 1.00 92.81 99 ARG A N 1
ATOM 822 C CA . ARG A 1 99 ? -10.787 8.618 8.438 1.00 92.81 99 ARG A CA 1
ATOM 823 C C . ARG A 1 99 ? -9.821 9.788 8.597 1.00 92.81 99 ARG A C 1
ATOM 825 O O . ARG A 1 99 ? -8.921 9.939 7.775 1.00 92.81 99 ARG A O 1
ATOM 832 N N . GLN A 1 100 ? -9.965 10.598 9.643 1.00 92.00 100 GLN A N 1
ATOM 833 C CA . GLN A 1 100 ? -9.060 11.721 9.908 1.00 92.00 100 GLN A CA 1
ATOM 834 C C . GLN A 1 100 ? -7.627 11.254 10.172 1.00 92.00 100 GLN A C 1
ATOM 836 O O . GLN A 1 100 ? -6.684 11.812 9.605 1.00 92.00 100 GLN A O 1
ATOM 841 N N . PHE A 1 101 ? -7.462 10.198 10.973 1.00 89.81 101 PHE A N 1
ATOM 842 C CA . PHE A 1 101 ? -6.151 9.614 11.232 1.00 89.81 101 PHE A CA 1
ATOM 843 C C . PHE A 1 101 ? -5.495 9.116 9.937 1.00 89.81 101 PHE A C 1
ATOM 845 O O . PHE A 1 101 ? -4.377 9.529 9.627 1.00 89.81 101 PHE A O 1
ATOM 852 N N . PHE A 1 102 ? -6.187 8.301 9.137 1.00 88.12 102 PHE A N 1
ATOM 853 C CA . PHE A 1 102 ? -5.602 7.736 7.916 1.00 88.12 102 PHE A CA 1
ATOM 854 C C . PHE A 1 102 ? -5.360 8.780 6.819 1.00 88.12 102 PHE A C 1
ATOM 856 O O . PHE A 1 102 ? -4.302 8.748 6.194 1.00 88.12 102 PHE A O 1
ATOM 863 N N . ARG A 1 103 ? -6.228 9.790 6.669 1.00 87.56 103 ARG A N 1
ATOM 864 C CA . ARG A 1 103 ? -5.963 10.934 5.774 1.00 87.56 103 ARG A CA 1
ATOM 865 C C . ARG A 1 103 ? -4.659 11.650 6.119 1.00 87.56 103 ARG A C 1
ATOM 867 O O . ARG A 1 103 ? -3.924 12.051 5.221 1.00 87.56 103 ARG A O 1
ATOM 874 N N . SER A 1 104 ? -4.350 11.806 7.409 1.00 85.50 104 SER A N 1
ATOM 875 C CA . SER A 1 104 ? -3.103 12.458 7.835 1.00 85.50 104 SER A CA 1
ATOM 876 C C . SER A 1 104 ? -1.854 11.671 7.411 1.00 85.50 104 SER A C 1
ATOM 878 O O . SER A 1 104 ? -0.828 12.269 7.087 1.00 85.50 104 SER A O 1
ATOM 880 N N . VAL A 1 105 ? -1.964 10.340 7.350 1.00 83.00 105 VAL A N 1
ATOM 881 C CA . VAL A 1 105 ? -0.902 9.436 6.894 1.00 83.00 105 VAL A CA 1
ATOM 882 C C . VAL A 1 105 ? -0.793 9.453 5.367 1.00 83.00 105 VAL A C 1
ATOM 884 O O . VAL A 1 105 ? 0.310 9.538 4.828 1.00 83.00 105 VAL A O 1
ATOM 887 N N . GLU A 1 106 ? -1.919 9.438 4.651 1.00 78.88 106 GLU A N 1
ATOM 888 C CA . GLU A 1 106 ? -1.957 9.466 3.181 1.00 78.88 106 GLU A CA 1
ATOM 889 C C . GLU A 1 106 ? -1.305 10.717 2.592 1.00 78.88 106 GLU A C 1
ATOM 891 O O . GLU A 1 106 ? -0.531 10.615 1.638 1.00 78.88 106 GLU A O 1
ATOM 896 N N . VAL A 1 107 ? -1.542 11.887 3.197 1.00 79.69 107 VAL A N 1
ATOM 897 C CA . VAL A 1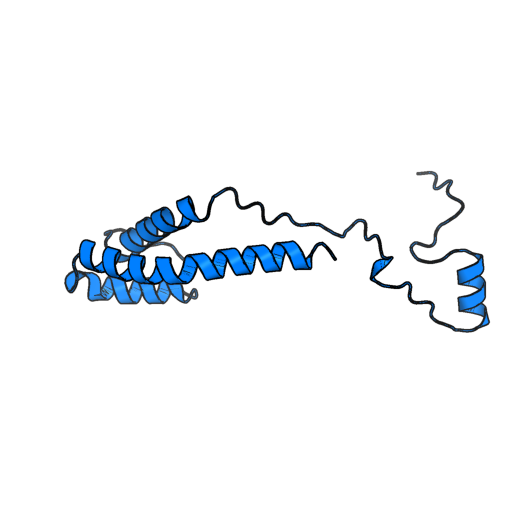 107 ? -0.909 13.152 2.781 1.00 79.69 107 VAL A CA 1
ATOM 898 C C . VAL A 1 107 ? 0.621 13.048 2.798 1.00 79.69 107 VAL A C 1
ATOM 900 O O . VAL A 1 107 ? 1.288 13.641 1.952 1.00 79.69 107 VAL A O 1
ATOM 903 N N . GLN A 1 108 ? 1.188 12.260 3.715 1.00 77.50 108 GLN A N 1
ATOM 904 C CA . GLN A 1 108 ? 2.632 12.030 3.799 1.00 77.50 108 GLN A CA 1
ATOM 905 C C . GLN A 1 108 ? 3.115 10.926 2.843 1.00 77.50 108 GLN A C 1
ATOM 907 O O . GLN A 1 108 ? 4.260 10.961 2.391 1.00 77.50 108 GLN A O 1
ATOM 912 N N . ALA A 1 109 ? 2.265 9.948 2.520 1.00 78.88 109 ALA A N 1
ATOM 913 C CA . ALA A 1 109 ? 2.621 8.791 1.701 1.00 78.88 109 ALA A CA 1
ATOM 914 C C . ALA A 1 109 ? 2.566 9.063 0.185 1.00 78.88 109 ALA A C 1
ATOM 916 O O . ALA A 1 109 ? 3.420 8.564 -0.550 1.00 78.88 109 ALA A O 1
ATOM 917 N N . ILE A 1 110 ? 1.608 9.868 -0.293 1.00 80.00 110 ILE A N 1
ATOM 918 C CA . ILE A 1 110 ? 1.408 10.140 -1.732 1.00 80.00 110 ILE A CA 1
ATOM 919 C C . ILE A 1 110 ? 2.669 10.707 -2.415 1.00 80.00 110 ILE A C 1
ATOM 921 O O . ILE A 1 110 ? 3.032 10.197 -3.478 1.00 80.00 110 ILE A O 1
ATOM 925 N N . PRO A 1 111 ? 3.388 11.701 -1.850 1.00 83.44 111 PRO A N 1
ATOM 926 C CA . PRO A 1 111 ? 4.618 12.205 -2.466 1.00 83.44 111 PRO A CA 1
ATOM 927 C C . PRO A 1 111 ? 5.695 11.124 -2.627 1.00 83.44 111 PRO A C 1
ATOM 929 O O . PRO A 1 111 ? 6.392 11.088 -3.639 1.00 83.44 111 PRO A O 1
ATOM 932 N N . ASN A 1 112 ? 5.800 10.207 -1.660 1.00 82.44 112 ASN A N 1
ATOM 933 C CA . ASN A 1 112 ? 6.771 9.114 -1.706 1.00 82.44 112 ASN A CA 1
ATOM 934 C C . ASN A 1 112 ? 6.419 8.086 -2.789 1.00 82.44 112 ASN A C 1
ATOM 936 O O . ASN A 1 112 ? 7.316 7.600 -3.474 1.00 82.44 112 ASN A O 1
ATOM 940 N N . LEU A 1 113 ? 5.129 7.791 -2.979 1.00 78.56 113 LEU A N 1
ATOM 941 C CA . LEU A 1 113 ? 4.658 6.897 -4.041 1.00 78.56 113 LEU A CA 1
ATOM 942 C C . LEU A 1 113 ? 4.901 7.485 -5.434 1.00 78.56 113 LEU A C 1
ATOM 944 O O . LEU A 1 113 ? 5.396 6.780 -6.310 1.00 78.56 113 LEU A O 1
ATOM 948 N N . LYS A 1 114 ? 4.637 8.785 -5.618 1.00 81.31 114 LYS A N 1
ATOM 949 C CA . LYS A 1 114 ? 4.943 9.491 -6.873 1.00 81.31 114 LYS A CA 1
ATOM 950 C C . LYS A 1 114 ? 6.436 9.446 -7.189 1.00 81.31 114 LYS A C 1
ATOM 952 O O . LYS A 1 114 ? 6.817 9.041 -8.281 1.00 81.31 114 LYS A O 1
ATOM 957 N N . LYS A 1 115 ? 7.284 9.750 -6.202 1.00 83.50 115 LYS A N 1
ATOM 958 C CA . LYS A 1 115 ? 8.743 9.668 -6.347 1.00 83.50 115 LYS A CA 1
ATOM 959 C C . LYS A 1 115 ? 9.220 8.249 -6.681 1.00 83.50 115 LYS A C 1
ATOM 961 O O . LYS A 1 115 ? 10.127 8.083 -7.488 1.00 83.50 115 LYS A O 1
ATOM 966 N N . ALA A 1 116 ? 8.628 7.223 -6.070 1.00 79.12 116 ALA A N 1
ATOM 967 C CA . ALA A 1 116 ? 8.957 5.833 -6.377 1.00 79.12 116 ALA A CA 1
ATOM 968 C C . ALA A 1 116 ? 8.570 5.456 -7.816 1.00 79.12 116 ALA A C 1
ATOM 970 O O . ALA A 1 116 ? 9.348 4.778 -8.483 1.00 79.12 116 ALA A O 1
ATOM 971 N N . GLN A 1 117 ? 7.415 5.925 -8.305 1.00 76.69 117 GLN A N 1
ATOM 972 C CA . GLN A 1 117 ? 7.018 5.736 -9.701 1.00 76.69 117 GLN A CA 1
ATOM 973 C C . GLN A 1 117 ? 7.979 6.452 -10.657 1.00 76.69 117 GLN A C 1
ATOM 975 O O . GLN A 1 117 ? 8.401 5.851 -11.634 1.00 76.69 117 GLN A O 1
ATOM 980 N N . GLU A 1 118 ? 8.374 7.694 -10.364 1.00 80.19 118 GLU A N 1
ATOM 981 C CA . GLU A 1 118 ? 9.343 8.442 -11.179 1.00 80.19 118 GLU A CA 1
ATOM 982 C C . GLU A 1 118 ? 10.697 7.729 -11.267 1.00 80.19 118 GLU A C 1
ATOM 984 O O . GLU A 1 118 ? 11.232 7.574 -12.363 1.00 80.19 118 GLU A O 1
ATOM 989 N N . ILE A 1 119 ? 11.227 7.252 -10.134 1.00 77.38 119 ILE A N 1
ATOM 990 C CA . ILE A 1 119 ? 12.470 6.470 -10.104 1.00 77.38 119 ILE A CA 1
ATOM 991 C C . ILE A 1 119 ? 12.296 5.205 -10.938 1.00 77.38 119 ILE A C 1
ATOM 993 O O . ILE A 1 119 ? 13.128 4.939 -11.801 1.00 77.38 119 ILE A O 1
ATOM 997 N N . ALA A 1 120 ? 11.215 4.450 -10.719 1.00 69.19 120 ALA A N 1
ATOM 998 C CA . ALA A 1 120 ? 10.944 3.245 -11.489 1.00 69.19 120 ALA A CA 1
ATOM 999 C C . ALA A 1 120 ? 10.947 3.562 -12.988 1.00 69.19 120 ALA A C 1
ATOM 1001 O O . ALA A 1 120 ? 11.719 2.950 -13.708 1.00 69.19 120 ALA A O 1
ATOM 1002 N N . SER A 1 121 ? 10.215 4.580 -13.442 1.00 69.44 121 SER A N 1
ATOM 1003 C CA . SER A 1 121 ? 10.171 4.976 -14.854 1.00 69.44 121 SER A CA 1
ATOM 1004 C C . SER A 1 121 ? 11.523 5.431 -15.423 1.00 69.44 121 SER A C 1
ATOM 1006 O O . SER A 1 121 ? 11.779 5.189 -16.596 1.00 69.44 121 SER A O 1
ATOM 1008 N N . GLN A 1 122 ? 12.392 6.058 -14.621 1.00 64.75 122 GLN A N 1
ATOM 1009 C CA . GLN A 1 122 ? 13.734 6.490 -15.046 1.00 64.75 122 GLN A CA 1
ATOM 1010 C C . GLN A 1 122 ? 14.737 5.334 -15.134 1.00 64.75 122 GLN A C 1
ATOM 1012 O O . GLN A 1 122 ? 15.594 5.331 -16.013 1.00 64.75 122 GLN A O 1
ATOM 1017 N N . THR A 1 123 ? 14.621 4.336 -14.252 1.00 57.50 123 THR A N 1
ATOM 1018 C CA . THR A 1 123 ? 15.576 3.211 -14.182 1.00 57.50 123 THR A CA 1
ATOM 1019 C C . THR A 1 123 ? 15.459 2.248 -15.376 1.00 57.50 123 THR A C 1
ATOM 1021 O O . THR A 1 123 ? 16.295 1.364 -15.516 1.00 57.50 123 THR A O 1
ATOM 1024 N N . TRP A 1 124 ? 14.439 2.411 -16.229 1.00 52.69 124 TRP A N 1
ATOM 1025 C CA . TRP A 1 124 ? 14.205 1.602 -17.437 1.00 52.69 124 TRP A CA 1
ATOM 1026 C C . TRP A 1 124 ? 14.367 2.396 -18.747 1.00 52.69 124 TRP A C 1
ATOM 1028 O O . TRP A 1 124 ? 14.035 1.888 -19.818 1.00 52.69 124 TRP A O 1
ATOM 1038 N N . THR A 1 125 ? 14.835 3.648 -18.670 1.00 47.47 125 THR A N 1
ATOM 1039 C CA . THR A 1 125 ? 15.104 4.513 -19.837 1.00 47.47 125 THR A CA 1
ATOM 1040 C C . THR A 1 125 ? 16.592 4.739 -20.139 1.00 47.47 125 THR A C 1
ATOM 1042 O O . THR A 1 125 ? 16.881 5.362 -21.160 1.00 47.47 125 THR A O 1
ATOM 1045 N N . ASP A 1 126 ? 17.505 4.212 -19.313 1.00 40.94 126 ASP A N 1
ATOM 1046 C CA . ASP A 1 126 ? 18.971 4.237 -19.499 1.00 40.94 126 ASP A CA 1
ATOM 1047 C C . ASP A 1 126 ? 19.529 2.821 -19.729 1.00 40.94 126 ASP A C 1
ATOM 1049 O O . ASP A 1 126 ? 20.508 2.687 -20.504 1.00 40.94 126 ASP A O 1
#